Protein AF-A0A3S0GK99-F1 (afdb_monomer_lite)

Secondary structure (DSSP, 8-state):
---------------------------HHHHHHHHHHHB--SGGGHHHHHHHHSS---HHHHHHHHHHHHHTT-B-TT-

Sequence (79 aa):
MNRPLVLLCLLSLLAACGPSSPLPVLTPAQRAKYLDEIIERRPECTSFREQLKAGTQTRESLDAIFQSAIKAKCVEKEV

pLDDT: mean 76.89, std 17.99, range [43.72, 93.62]

Foldseek 3Di:
DDDDPPDDDDPDPPPDPDPPPPDPDQALLSLLVVLLVFFAPDPVRVVLNVVSVPPDDDPVRSVVSSVVSVVVVRGHPVD

Radius of gyration: 24.49 Å; chains: 1; bounding box: 41×76×33 Å

Structure (mmCIF, N/CA/C/O backbone):
data_AF-A0A3S0GK99-F1
#
_entry.id   AF-A0A3S0GK99-F1
#
loop_
_atom_site.group_PDB
_atom_site.id
_atom_site.type_symbol
_atom_site.label_atom_id
_atom_site.label_alt_id
_atom_site.label_comp_id
_atom_site.label_asym_id
_atom_site.label_entity_id
_atom_site.label_seq_id
_atom_site.pdbx_PDB_ins_code
_atom_site.Cartn_x
_atom_site.Cartn_y
_atom_site.Cartn_z
_atom_site.occupancy
_atom_site.B_iso_or_equiv
_atom_site.auth_seq_id
_atom_site.auth_c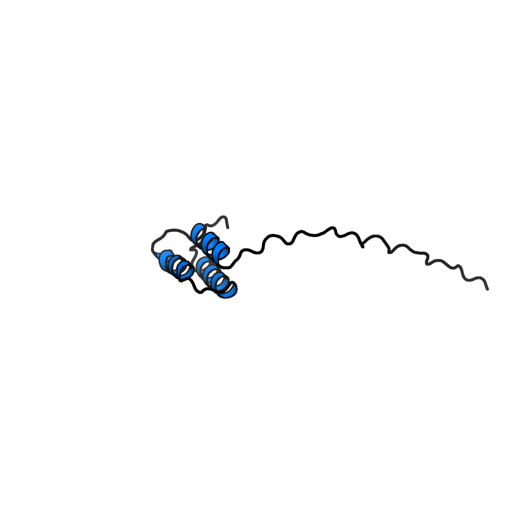omp_id
_atom_site.auth_asym_id
_atom_site.auth_atom_id
_atom_site.pdbx_PDB_model_num
ATOM 1 N N . MET A 1 1 ? 30.374 -66.235 -12.274 1.00 43.81 1 MET A N 1
ATOM 2 C CA . MET A 1 1 ? 30.557 -64.772 -12.162 1.00 43.81 1 MET A CA 1
ATOM 3 C C . MET A 1 1 ? 29.745 -64.109 -13.266 1.00 43.81 1 MET A C 1
ATOM 5 O O . MET A 1 1 ? 30.251 -63.965 -14.362 1.00 43.81 1 MET A O 1
ATOM 9 N N . ASN A 1 2 ? 28.482 -63.771 -12.993 1.00 43.72 2 ASN A N 1
ATOM 10 C CA . ASN A 1 2 ? 27.585 -63.088 -13.932 1.00 43.72 2 ASN A CA 1
ATOM 11 C C . ASN A 1 2 ? 26.993 -61.881 -13.193 1.00 43.72 2 ASN A C 1
ATOM 13 O O . ASN A 1 2 ? 26.259 -62.066 -12.225 1.00 43.72 2 ASN A O 1
ATOM 17 N N . ARG A 1 3 ? 27.367 -60.658 -13.588 1.00 51.94 3 ARG A N 1
ATOM 18 C CA . ARG A 1 3 ? 26.803 -59.409 -13.053 1.00 51.94 3 ARG A CA 1
ATOM 19 C C . ARG A 1 3 ? 25.628 -58.987 -13.942 1.00 51.94 3 ARG A C 1
ATOM 21 O O . ARG A 1 3 ? 25.872 -58.716 -15.116 1.00 51.94 3 ARG A O 1
ATOM 28 N N . PRO A 1 4 ? 24.388 -58.909 -13.434 1.00 49.34 4 PRO A N 1
ATOM 29 C CA . PRO A 1 4 ? 23.296 -58.339 -14.204 1.00 49.34 4 PRO A CA 1
ATOM 30 C C . PRO A 1 4 ? 23.432 -56.810 -14.227 1.00 49.34 4 PRO A C 1
ATOM 32 O O . PRO A 1 4 ? 23.340 -56.135 -13.203 1.00 49.34 4 PRO A O 1
ATOM 35 N N . LEU A 1 5 ? 23.683 -56.288 -15.427 1.00 54.19 5 LEU A N 1
ATOM 36 C CA . LE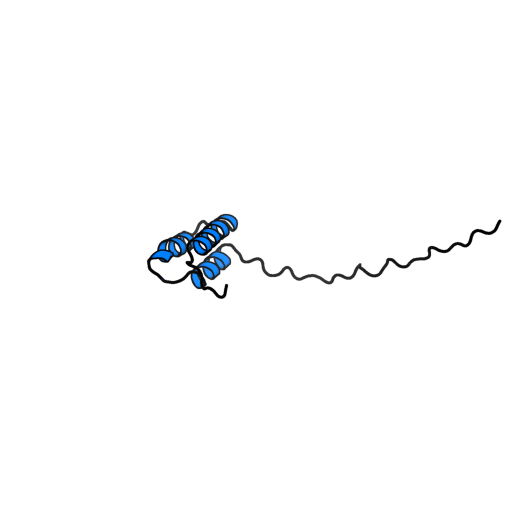U A 1 5 ? 23.487 -54.896 -15.826 1.00 54.19 5 LEU A CA 1
ATOM 37 C C . LEU A 1 5 ? 22.006 -54.533 -15.638 1.00 54.19 5 LEU A C 1
ATOM 39 O O . LEU A 1 5 ? 21.192 -54.739 -16.533 1.00 54.19 5 LEU A O 1
ATOM 43 N N . VAL A 1 6 ? 21.648 -54.007 -14.469 1.00 58.97 6 VAL A N 1
ATOM 44 C CA . VAL A 1 6 ? 20.337 -53.391 -14.227 1.00 58.97 6 VAL A CA 1
ATOM 45 C C . VAL A 1 6 ? 20.576 -52.004 -13.660 1.00 58.97 6 VAL A C 1
ATOM 47 O O . VAL A 1 6 ? 20.664 -51.827 -12.453 1.00 58.97 6 VAL A O 1
ATOM 50 N N . LEU A 1 7 ? 20.728 -51.023 -14.545 1.0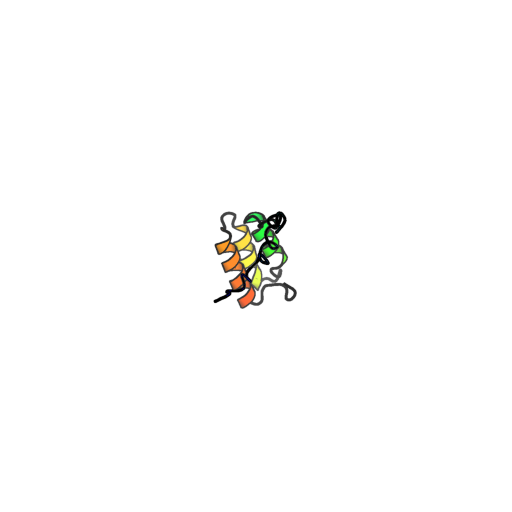0 52.59 7 LEU A N 1
ATOM 51 C CA . LEU A 1 7 ? 20.503 -49.610 -14.227 1.00 52.59 7 LEU A CA 1
ATOM 52 C C . LEU A 1 7 ? 20.347 -48.824 -15.536 1.00 52.59 7 LEU A C 1
ATOM 54 O O . LEU A 1 7 ? 21.111 -47.924 -15.870 1.00 52.59 7 LEU A O 1
ATOM 58 N N . LEU A 1 8 ? 19.356 -49.246 -16.324 1.00 53.59 8 LEU A N 1
ATOM 59 C CA . LEU A 1 8 ? 18.923 -48.580 -17.546 1.00 53.59 8 LEU A CA 1
ATOM 60 C C . LEU A 1 8 ? 17.884 -47.503 -17.200 1.00 53.59 8 LEU A C 1
ATOM 62 O O . LEU A 1 8 ? 16.758 -47.804 -16.819 1.00 53.59 8 LEU A O 1
ATOM 66 N N . CYS A 1 9 ? 18.323 -46.251 -17.339 1.00 49.31 9 CYS A N 1
ATOM 67 C CA . CYS A 1 9 ? 17.586 -45.118 -17.909 1.00 49.31 9 CYS A CA 1
ATOM 68 C C . CYS A 1 9 ? 16.105 -44.940 -17.525 1.00 49.31 9 CYS A C 1
ATOM 70 O O . CYS A 1 9 ? 15.220 -45.175 -18.342 1.00 49.31 9 CYS A O 1
ATOM 72 N N . LEU A 1 10 ? 15.838 -44.388 -16.338 1.00 53.44 10 LEU A N 1
ATOM 73 C CA . LEU A 1 10 ? 14.504 -43.899 -15.950 1.00 53.44 10 LEU A CA 1
ATOM 74 C C . LEU A 1 10 ? 14.559 -42.520 -15.262 1.00 53.44 10 LEU A C 1
ATOM 76 O O . LEU A 1 10 ? 13.902 -42.286 -14.257 1.00 53.44 10 LEU A O 1
ATOM 80 N N . LEU A 1 11 ? 15.355 -41.585 -15.796 1.00 50.53 11 LEU A N 1
ATOM 81 C CA . LEU A 1 11 ? 15.409 -40.188 -15.323 1.00 50.53 11 LEU A CA 1
ATOM 82 C C . LEU A 1 11 ? 15.573 -39.194 -16.485 1.00 50.53 11 LEU A C 1
ATOM 84 O O . LEU A 1 11 ? 16.486 -38.374 -16.521 1.00 50.53 11 LEU A O 1
ATOM 88 N N . SER A 1 12 ? 14.684 -39.259 -17.474 1.00 48.50 12 SER A N 1
ATOM 89 C CA . SER A 1 12 ? 14.646 -38.278 -18.572 1.00 48.50 12 SER A CA 1
ATOM 90 C C . SER A 1 12 ? 13.222 -37.797 -18.840 1.00 48.50 12 SER A C 1
ATOM 92 O O . SER A 1 12 ? 12.747 -37.836 -19.967 1.00 48.50 12 SER A O 1
ATOM 94 N N . LEU A 1 13 ? 12.519 -37.372 -17.784 1.00 52.84 13 LEU A N 1
ATOM 95 C CA . LEU A 1 13 ? 11.121 -36.921 -17.865 1.00 52.84 13 LEU A CA 1
ATOM 96 C C . LEU A 1 13 ? 10.826 -35.629 -17.080 1.00 52.84 13 LEU A C 1
ATOM 98 O O . LEU A 1 13 ? 9.694 -35.409 -16.674 1.00 52.84 13 LEU A O 1
ATOM 102 N N . LEU A 1 14 ? 11.815 -34.745 -16.885 1.00 52.19 14 LEU A N 1
ATOM 103 C CA . LEU A 1 14 ? 11.580 -33.415 -16.287 1.00 52.19 14 LEU A CA 1
ATOM 104 C C . LEU A 1 14 ? 12.283 -32.252 -17.012 1.00 52.19 14 LEU A C 1
ATOM 106 O O . LEU A 1 14 ? 12.582 -31.227 -16.411 1.00 52.19 14 LEU A O 1
ATOM 110 N N . ALA A 1 15 ? 12.512 -32.364 -18.321 1.00 52.94 15 ALA A N 1
ATOM 111 C CA . ALA A 1 15 ? 12.986 -31.243 -19.140 1.00 52.94 15 ALA A CA 1
ATOM 112 C C . ALA A 1 15 ? 11.897 -30.762 -20.113 1.00 52.94 15 ALA A C 1
ATOM 114 O O . ALA A 1 15 ? 12.105 -30.689 -21.317 1.00 52.94 15 ALA A O 1
ATOM 115 N N . ALA A 1 16 ? 10.711 -30.470 -19.582 1.00 51.00 16 ALA A N 1
ATOM 116 C CA . ALA A 1 16 ? 9.674 -29.716 -20.286 1.00 51.00 16 ALA A CA 1
ATOM 117 C C . ALA A 1 16 ? 8.839 -28.906 -19.280 1.00 51.00 16 ALA A C 1
ATOM 119 O O . ALA A 1 16 ? 7.613 -28.957 -19.275 1.00 51.00 16 ALA A O 1
ATOM 120 N N . CYS A 1 17 ? 9.509 -28.150 -18.402 1.00 55.38 17 CYS A N 1
ATOM 121 C CA . CYS A 1 17 ? 8.881 -26.954 -17.851 1.00 55.38 17 CYS A CA 1
ATOM 122 C C . CYS A 1 17 ? 8.748 -25.976 -19.017 1.00 55.38 17 CYS A C 1
ATOM 124 O O . CYS A 1 17 ? 9.747 -25.437 -19.496 1.00 55.38 17 CYS A O 1
ATOM 126 N N . GLY A 1 18 ? 7.521 -25.823 -19.519 1.00 48.09 18 GLY A N 1
ATOM 127 C CA . GLY A 1 18 ? 7.179 -24.800 -20.500 1.00 48.09 18 GLY A CA 1
ATOM 128 C C . GLY A 1 18 ? 7.603 -23.411 -20.015 1.00 48.09 18 GLY A C 1
ATOM 129 O O . GLY A 1 18 ? 7.928 -23.245 -18.837 1.00 48.09 18 GLY A O 1
ATOM 130 N N . PRO A 1 19 ? 7.625 -22.402 -20.900 1.00 47.81 19 PRO A N 1
ATOM 131 C CA . PRO A 1 19 ? 7.931 -21.046 -20.490 1.00 47.81 19 PRO A CA 1
ATOM 132 C C . PRO A 1 19 ? 6.881 -20.636 -19.461 1.00 47.81 19 PRO A C 1
ATOM 134 O O . PRO A 1 19 ? 5.740 -20.328 -19.800 1.00 47.81 19 PRO A O 1
ATOM 137 N N . SER A 1 20 ? 7.260 -20.673 -18.186 1.00 48.81 20 SER A N 1
ATOM 138 C CA . SER A 1 20 ? 6.577 -19.942 -17.138 1.00 48.81 20 SER A CA 1
ATOM 139 C C . SER A 1 20 ? 6.704 -18.490 -17.559 1.00 48.81 20 SER A C 1
ATOM 141 O O . SER A 1 20 ? 7.726 -17.861 -17.290 1.00 48.81 20 SER A O 1
ATOM 143 N N . SER A 1 21 ? 5.727 -17.989 -18.318 1.00 52.38 21 SER A N 1
ATOM 144 C CA . SER A 1 21 ? 5.585 -16.565 -18.577 1.00 52.38 21 SER A CA 1
ATOM 145 C C . SER A 1 21 ? 5.782 -15.883 -17.230 1.00 52.38 21 SER A C 1
ATOM 147 O O . SER A 1 21 ? 5.020 -16.195 -16.307 1.00 52.38 21 SER A O 1
ATOM 149 N N . PRO A 1 22 ? 6.836 -15.065 -17.048 1.00 56.50 22 PRO A N 1
ATOM 150 C CA . PRO A 1 22 ? 7.052 -14.416 -15.773 1.00 56.50 22 PRO A CA 1
ATOM 151 C C . PRO A 1 22 ? 5.783 -13.623 -15.499 1.00 56.50 22 PRO A C 1
ATOM 153 O O . PRO A 1 22 ? 5.409 -12.756 -16.293 1.00 56.50 22 PRO A O 1
ATOM 156 N N . LEU A 1 23 ? 5.071 -13.990 -14.427 1.00 55.84 23 LEU A N 1
ATOM 157 C CA . LEU A 1 23 ? 3.934 -13.214 -13.952 1.00 55.84 23 LEU A CA 1
ATOM 158 C C . LEU A 1 23 ? 4.387 -11.752 -13.918 1.00 55.84 23 LEU A C 1
ATOM 160 O O . LEU A 1 23 ? 5.498 -11.492 -13.442 1.00 55.84 23 LEU A O 1
ATOM 164 N N . PRO A 1 24 ? 3.597 -10.817 -14.468 1.00 61.44 24 PRO A N 1
ATOM 165 C CA . PRO A 1 24 ? 4.033 -9.441 -14.600 1.00 61.44 24 PRO A CA 1
ATOM 166 C C . PRO A 1 24 ? 4.388 -8.912 -13.213 1.00 61.44 24 PRO A C 1
ATOM 168 O O . PRO A 1 24 ? 3.534 -8.754 -12.341 1.00 61.44 24 PRO A O 1
ATOM 171 N N . VAL A 1 25 ? 5.681 -8.683 -12.994 1.00 72.31 25 VAL A N 1
ATOM 172 C CA . VAL A 1 25 ? 6.166 -8.067 -11.769 1.00 72.31 25 VAL A CA 1
ATOM 173 C C . VAL A 1 25 ? 5.671 -6.630 -11.797 1.00 72.31 25 VAL A C 1
ATOM 175 O O . VAL A 1 25 ? 6.078 -5.858 -12.665 1.00 72.31 25 VAL A O 1
ATOM 178 N N . LEU A 1 26 ? 4.772 -6.284 -10.871 1.00 77.06 26 LEU A N 1
ATOM 179 C CA . LEU A 1 26 ? 4.251 -4.924 -10.760 1.00 77.06 26 LEU A CA 1
ATOM 180 C C . LEU A 1 26 ? 5.422 -3.946 -10.657 1.00 77.06 26 LEU A C 1
ATOM 182 O O . LEU A 1 26 ? 6.292 -4.077 -9.789 1.00 77.06 26 LEU A O 1
ATOM 186 N N . THR A 1 27 ? 5.426 -2.951 -11.539 1.00 87.62 27 THR A N 1
ATOM 187 C CA . THR A 1 27 ? 6.349 -1.821 -11.427 1.00 87.62 27 THR A CA 1
ATOM 188 C C . THR A 1 27 ? 6.091 -1.080 -10.108 1.00 87.62 27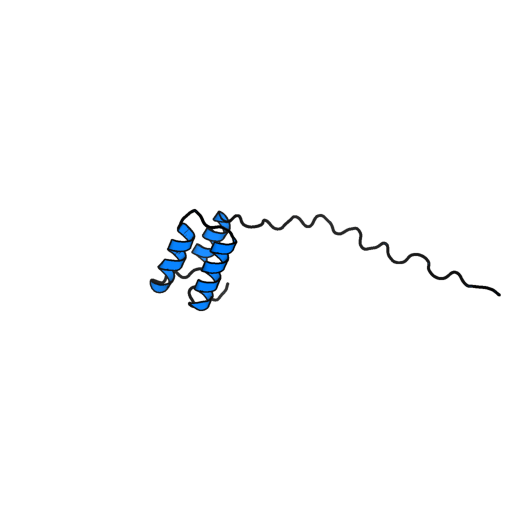 THR A C 1
ATOM 190 O O . THR A 1 27 ? 4.976 -1.148 -9.578 1.00 87.62 27 THR A O 1
ATOM 193 N N . PRO A 1 28 ? 7.066 -0.329 -9.564 1.00 87.19 28 PRO A N 1
ATOM 194 C CA . PRO A 1 28 ? 6.854 0.448 -8.341 1.00 87.19 28 PRO A CA 1
ATOM 195 C C . PRO A 1 28 ? 5.616 1.353 -8.413 1.00 87.19 28 PRO A C 1
ATOM 197 O O . PRO A 1 28 ? 4.840 1.411 -7.466 1.00 87.19 28 PRO A O 1
ATOM 200 N N . ALA A 1 29 ? 5.357 1.970 -9.569 1.00 86.81 29 ALA A N 1
ATOM 201 C CA . ALA A 1 29 ? 4.173 2.799 -9.784 1.00 86.81 29 ALA A CA 1
ATOM 202 C C . ALA A 1 29 ? 2.859 1.998 -9.720 1.00 86.81 29 ALA A C 1
ATOM 204 O O . ALA A 1 29 ? 1.910 2.411 -9.056 1.00 86.81 29 ALA A O 1
ATOM 205 N N . GLN A 1 30 ? 2.801 0.832 -10.373 1.00 88.94 30 GLN A N 1
ATOM 206 C CA . GLN A 1 30 ? 1.622 -0.041 -10.311 1.00 88.94 30 GLN A CA 1
ATOM 207 C C . GLN A 1 30 ? 1.386 -0.563 -8.894 1.00 88.94 30 GLN A C 1
ATOM 209 O O . GLN A 1 30 ? 0.246 -0.640 -8.444 1.00 88.94 30 GLN A O 1
ATOM 214 N N . ARG A 1 31 ? 2.465 -0.879 -8.174 1.00 89.25 31 ARG A N 1
ATOM 215 C CA . ARG A 1 31 ? 2.386 -1.320 -6.787 1.00 89.25 31 ARG A CA 1
ATOM 216 C C . ARG A 1 31 ? 1.900 -0.210 -5.864 1.00 89.25 31 ARG A C 1
ATOM 218 O O . ARG A 1 31 ? 1.012 -0.463 -5.066 1.00 89.25 31 ARG A O 1
ATOM 225 N N . ALA A 1 32 ? 2.428 1.005 -5.992 1.00 90.19 32 ALA A N 1
ATOM 226 C CA . ALA A 1 32 ? 1.963 2.153 -5.218 1.00 90.19 32 ALA A CA 1
ATOM 227 C C . ALA A 1 32 ? 0.465 2.408 -5.433 1.00 90.19 32 ALA A C 1
ATOM 229 O O . ALA A 1 32 ? -0.259 2.647 -4.471 1.00 90.19 32 ALA A O 1
ATOM 230 N N . LYS A 1 33 ? -0.010 2.277 -6.679 1.00 90.44 33 LYS A N 1
ATOM 231 C CA . LYS A 1 33 ? -1.436 2.384 -7.003 1.00 90.44 33 LYS A CA 1
ATOM 232 C C . LYS A 1 33 ? -2.266 1.281 -6.338 1.00 90.44 33 LYS A C 1
ATOM 234 O O . LYS A 1 33 ? -3.255 1.600 -5.695 1.00 90.44 33 LYS A O 1
ATOM 239 N N . TYR A 1 34 ? -1.841 0.021 -6.451 1.00 90.62 34 TYR A N 1
ATOM 240 C CA . TYR A 1 34 ? -2.512 -1.106 -5.792 1.00 90.62 34 TYR A CA 1
ATOM 241 C C . TYR A 1 34 ? -2.588 -0.908 -4.273 1.00 90.62 34 TYR A C 1
ATOM 243 O O . TYR A 1 34 ? -3.642 -1.082 -3.674 1.00 90.62 34 TYR A O 1
ATOM 251 N N . LEU A 1 35 ? -1.485 -0.475 -3.653 1.00 91.19 35 LEU A N 1
ATOM 252 C CA . LEU A 1 35 ? -1.437 -0.188 -2.222 1.00 91.19 35 LEU A CA 1
ATOM 253 C C . LEU A 1 35 ? -2.357 0.989 -1.826 1.00 91.19 35 LEU A C 1
ATOM 255 O O . LEU A 1 35 ? -2.967 0.933 -0.765 1.00 91.19 35 LEU A O 1
ATOM 259 N N . ASP A 1 36 ? -2.506 2.033 -2.656 1.00 91.38 36 ASP A N 1
ATOM 260 C CA . ASP A 1 36 ? -3.444 3.145 -2.383 1.00 91.38 36 ASP A CA 1
ATOM 261 C C . ASP A 1 36 ? -4.912 2.707 -2.462 1.00 91.38 36 ASP A C 1
ATOM 263 O O . ASP A 1 36 ? -5.757 3.326 -1.817 1.00 91.38 36 ASP A O 1
ATOM 267 N N . GLU A 1 37 ? -5.215 1.672 -3.254 1.00 91.00 37 GLU A N 1
ATOM 268 C CA . GLU A 1 37 ? -6.564 1.115 -3.398 1.00 91.00 37 GLU A CA 1
ATOM 269 C C . GLU A 1 37 ? -6.973 0.301 -2.165 1.00 91.00 37 GLU A C 1
ATOM 271 O O . GLU A 1 37 ? -8.087 0.487 -1.686 1.00 91.00 37 GLU A O 1
ATOM 276 N N . ILE A 1 38 ? -6.062 -0.512 -1.619 1.00 92.81 38 ILE A N 1
ATOM 277 C CA . ILE A 1 38 ? -6.334 -1.395 -0.470 1.00 92.81 38 ILE A CA 1
ATOM 278 C C . ILE A 1 38 ? -6.171 -0.734 0.904 1.00 92.81 38 ILE A C 1
ATOM 280 O O . ILE A 1 38 ? -6.607 -1.283 1.917 1.00 92.81 38 ILE A O 1
ATOM 284 N N . ILE A 1 39 ? -5.468 0.399 0.994 1.00 92.62 39 ILE A N 1
ATOM 285 C CA . ILE A 1 39 ? -5.357 1.138 2.255 1.00 92.62 39 ILE A CA 1
ATOM 286 C C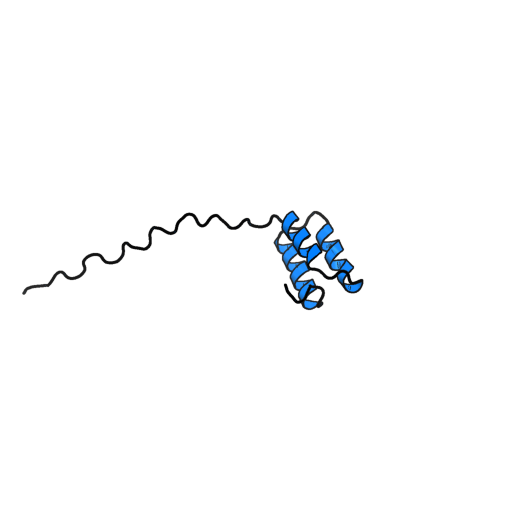 . ILE A 1 39 ? -6.669 1.876 2.497 1.00 92.62 39 ILE A C 1
ATOM 288 O O . IL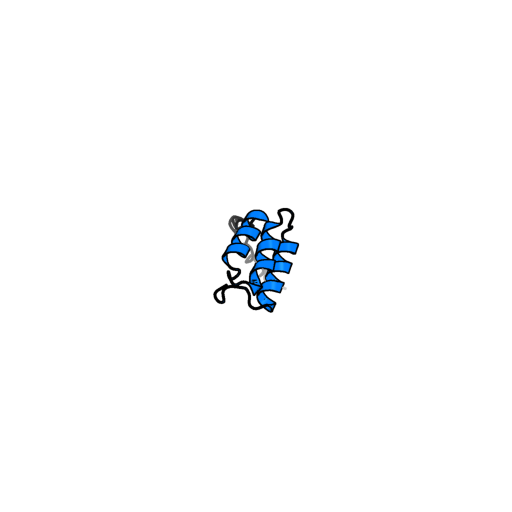E A 1 39 ? -7.145 2.648 1.662 1.00 92.62 39 ILE A O 1
ATOM 292 N N . GLU A 1 40 ? -7.238 1.672 3.682 1.00 92.12 40 GLU A N 1
ATOM 293 C CA . GLU A 1 40 ? -8.524 2.246 4.045 1.00 92.12 40 GLU A CA 1
ATOM 294 C C . GLU A 1 40 ? -8.503 3.781 3.978 1.00 92.12 40 GLU A C 1
ATOM 296 O O . GLU A 1 40 ? -7.521 4.447 4.311 1.00 92.12 40 GLU A O 1
ATOM 301 N N . ARG A 1 41 ? -9.632 4.384 3.594 1.00 90.25 41 ARG A N 1
ATOM 302 C CA . ARG A 1 41 ? -9.757 5.845 3.424 1.00 90.25 41 ARG A CA 1
ATOM 303 C C . ARG A 1 41 ? -10.072 6.599 4.721 1.00 90.25 41 ARG A C 1
ATOM 305 O O . ARG A 1 41 ? -10.588 7.714 4.670 1.00 90.25 41 ARG A O 1
ATOM 312 N N . ARG A 1 42 ? -9.794 5.995 5.877 1.00 90.75 42 ARG A N 1
ATOM 313 C CA . ARG A 1 42 ? -10.011 6.621 7.185 1.00 90.75 42 ARG A CA 1
ATOM 314 C C . ARG A 1 42 ? -8.940 7.690 7.461 1.00 90.75 42 ARG A C 1
ATOM 316 O O . ARG A 1 42 ? -7.810 7.534 6.989 1.00 90.75 42 ARG A O 1
ATOM 323 N N . PRO A 1 43 ? -9.251 8.761 8.219 1.00 91.31 43 PRO A N 1
ATOM 324 C CA . PRO A 1 43 ? -8.303 9.840 8.502 1.00 91.31 43 PRO A CA 1
ATOM 325 C C . PRO A 1 43 ? -6.964 9.339 9.055 1.00 91.31 43 PRO A C 1
ATOM 327 O O . PRO A 1 43 ? -5.914 9.800 8.610 1.00 91.31 43 PRO A O 1
ATOM 330 N N . GLU A 1 44 ? -6.991 8.338 9.938 1.00 91.88 44 GLU A N 1
ATOM 331 C CA . GLU A 1 44 ? -5.812 7.724 10.555 1.00 91.88 44 GLU A CA 1
ATOM 332 C C . GLU A 1 44 ? -4.887 6.987 9.570 1.00 91.88 44 GLU A C 1
ATOM 334 O O . GLU A 1 44 ? -3.707 6.807 9.863 1.00 91.88 44 GLU A O 1
ATOM 339 N N . CYS A 1 45 ? -5.390 6.599 8.395 1.00 93.50 45 CYS A N 1
ATOM 340 C CA . CYS A 1 45 ? -4.634 5.878 7.369 1.00 93.50 45 CYS A CA 1
ATOM 341 C C . CYS A 1 45 ? -4.144 6.794 6.231 1.00 93.50 45 CYS A C 1
ATOM 343 O O . CYS A 1 45 ? -3.388 6.360 5.358 1.00 93.50 45 CYS A O 1
ATOM 345 N N . THR A 1 46 ? -4.537 8.075 6.246 1.00 93.06 46 THR A N 1
ATOM 346 C CA . THR A 1 46 ? -4.194 9.071 5.212 1.00 93.06 46 THR A CA 1
ATOM 347 C C . THR A 1 46 ? -2.687 9.211 5.026 1.00 93.06 46 THR A C 1
ATOM 349 O O . THR A 1 46 ? -2.211 9.259 3.894 1.00 93.06 46 THR A O 1
ATOM 352 N N . SER A 1 47 ? -1.925 9.191 6.123 1.00 93.38 47 SER A N 1
ATOM 353 C CA . SER A 1 47 ? -0.467 9.335 6.094 1.00 93.38 47 SER A CA 1
ATOM 354 C C . SER A 1 47 ? 0.221 8.230 5.288 1.00 93.38 47 SER A C 1
ATOM 356 O O . SER A 1 47 ? 1.225 8.493 4.627 1.00 93.38 47 SER A O 1
ATOM 358 N N . PHE A 1 48 ? -0.303 6.999 5.291 1.00 93.19 48 PHE A N 1
ATOM 359 C CA . PHE A 1 48 ? 0.243 5.912 4.476 1.00 93.19 48 PHE A CA 1
ATOM 360 C C . PHE A 1 48 ? -0.043 6.136 2.989 1.00 93.19 48 PHE A C 1
ATOM 362 O O . PHE A 1 48 ? 0.832 5.926 2.155 1.00 93.19 48 PHE A O 1
ATOM 369 N N . ARG A 1 49 ? -1.233 6.637 2.647 1.00 91.06 49 ARG A N 1
ATOM 370 C CA . ARG A 1 49 ? -1.616 6.955 1.262 1.00 91.06 49 ARG A CA 1
ATOM 371 C C . ARG A 1 49 ? -0.815 8.116 0.679 1.00 91.06 49 ARG A C 1
ATOM 373 O O . ARG A 1 49 ? -0.428 8.082 -0.487 1.00 91.06 49 ARG A O 1
ATOM 380 N N . GLU A 1 50 ? -0.549 9.140 1.483 1.00 92.00 50 GLU A N 1
ATOM 381 C CA . GLU A 1 50 ? 0.329 10.248 1.096 1.00 92.00 50 GLU A CA 1
ATOM 382 C C . GLU A 1 50 ? 1.760 9.768 0.879 1.00 92.00 50 GLU A C 1
ATOM 384 O O . GLU A 1 50 ? 2.371 10.116 -0.133 1.00 92.00 50 GLU A O 1
ATOM 389 N N . GLN A 1 51 ? 2.256 8.900 1.769 1.00 90.25 51 GLN A N 1
ATOM 390 C CA . GLN A 1 51 ? 3.554 8.263 1.588 1.00 90.25 51 GLN A CA 1
ATOM 391 C C . GLN A 1 51 ? 3.605 7.535 0.251 1.00 90.25 51 GLN A C 1
ATOM 393 O O . GLN A 1 51 ? 4.485 7.864 -0.527 1.00 90.25 51 GLN A O 1
ATOM 398 N N . LEU A 1 52 ? 2.629 6.687 -0.102 1.00 89.62 52 LEU A N 1
ATOM 399 C CA . LEU A 1 52 ? 2.580 5.986 -1.400 1.00 89.62 52 LEU A CA 1
ATOM 400 C C . LEU A 1 52 ? 2.597 6.918 -2.629 1.00 89.62 52 LEU A C 1
ATOM 402 O O . LEU A 1 52 ? 3.076 6.525 -3.692 1.00 89.62 52 LEU A O 1
ATOM 406 N N . LYS A 1 53 ? 2.124 8.163 -2.498 1.00 86.81 53 LYS A N 1
ATOM 407 C CA . LYS A 1 53 ? 2.051 9.152 -3.591 1.00 86.81 53 LYS A CA 1
ATOM 408 C C . LYS A 1 53 ? 3.300 10.018 -3.741 1.00 86.81 53 LYS A C 1
ATOM 410 O O . LYS A 1 53 ? 3.394 10.751 -4.721 1.00 86.81 53 LYS A O 1
ATOM 415 N N . ALA A 1 54 ? 4.281 9.905 -2.844 1.00 85.56 54 ALA A N 1
ATOM 416 C CA . ALA A 1 54 ? 5.483 10.746 -2.832 1.00 85.56 54 ALA A CA 1
ATOM 417 C C . ALA A 1 54 ? 6.428 10.583 -4.055 1.00 85.56 54 ALA A C 1
ATOM 419 O O . ALA A 1 54 ? 7.447 11.259 -4.139 1.00 85.56 54 ALA A O 1
ATOM 420 N N . GLY A 1 55 ? 6.110 9.722 -5.031 1.00 67.81 55 GLY A N 1
ATOM 421 C CA . GLY A 1 55 ? 6.692 9.760 -6.384 1.00 67.81 55 GLY A CA 1
ATOM 422 C C . GLY A 1 55 ? 8.112 9.204 -6.564 1.00 67.81 55 GLY A C 1
ATOM 423 O O . GLY A 1 55 ? 8.552 9.060 -7.700 1.00 67.81 55 GLY A O 1
ATOM 424 N N . THR A 1 56 ? 8.820 8.839 -5.493 1.00 71.38 56 THR A N 1
ATOM 425 C CA . THR A 1 56 ? 10.231 8.381 -5.544 1.00 71.38 56 THR A CA 1
ATOM 426 C C . THR A 1 56 ? 10.489 7.046 -4.840 1.00 71.38 56 THR A C 1
ATOM 428 O O . THR A 1 56 ? 11.622 6.714 -4.496 1.00 71.38 56 THR A O 1
ATOM 431 N N . GLN A 1 57 ? 9.447 6.250 -4.622 1.00 82.50 57 GLN A N 1
ATOM 432 C CA . GLN A 1 57 ? 9.552 5.019 -3.843 1.00 82.50 57 GLN A CA 1
ATOM 433 C C . GLN A 1 57 ? 10.059 3.826 -4.650 1.00 82.50 57 GLN A C 1
ATOM 435 O O . GLN A 1 57 ? 9.565 3.515 -5.735 1.00 82.50 57 GLN A O 1
ATOM 440 N N . THR A 1 58 ? 11.011 3.106 -4.060 1.00 87.75 58 THR A N 1
ATOM 441 C CA . THR A 1 58 ? 11.420 1.778 -4.514 1.00 87.75 58 THR A CA 1
ATOM 442 C C . THR A 1 58 ? 10.405 0.725 -4.078 1.00 87.75 58 THR A C 1
ATOM 444 O O . THR A 1 58 ? 9.586 0.941 -3.178 1.00 87.75 58 THR A O 1
ATOM 447 N N . ARG A 1 59 ? 10.491 -0.463 -4.679 1.00 86.44 59 ARG A N 1
ATOM 448 C CA . ARG A 1 59 ? 9.650 -1.603 -4.310 1.00 86.44 59 ARG A CA 1
ATOM 449 C C . ARG A 1 59 ? 9.753 -1.947 -2.817 1.00 86.44 59 ARG A C 1
ATOM 451 O O . ARG A 1 59 ? 8.722 -2.236 -2.216 1.00 86.44 59 ARG A O 1
ATOM 458 N N . GLU A 1 60 ? 10.952 -1.897 -2.237 1.00 89.06 60 GLU A N 1
ATOM 459 C CA . GLU A 1 60 ? 11.177 -2.193 -0.817 1.00 89.06 60 GLU A CA 1
ATOM 460 C C . GLU A 1 60 ? 10.531 -1.144 0.092 1.00 89.06 60 GLU A C 1
ATOM 462 O O . GLU A 1 60 ? 9.952 -1.485 1.121 1.00 89.06 60 GLU A O 1
ATOM 467 N N . SER A 1 61 ? 10.584 0.134 -0.295 1.00 91.75 61 SER A N 1
ATOM 468 C CA . SER A 1 61 ? 9.952 1.202 0.488 1.00 91.75 61 SER A CA 1
ATOM 469 C C . SER A 1 61 ? 8.422 1.081 0.506 1.00 91.75 61 SER A C 1
ATOM 471 O O . SER A 1 61 ? 7.809 1.218 1.564 1.00 91.75 61 SER A O 1
ATOM 473 N N . LEU A 1 62 ? 7.815 0.709 -0.627 1.00 91.25 62 LEU A N 1
ATOM 474 C CA . LEU A 1 62 ? 6.382 0.410 -0.725 1.00 91.25 62 LEU A CA 1
ATOM 475 C C . LEU A 1 62 ? 5.987 -0.778 0.163 1.00 91.25 62 LEU A C 1
ATOM 477 O O . LEU A 1 62 ? 4.953 -0.734 0.828 1.00 91.25 62 LEU A O 1
ATOM 481 N N . ASP A 1 63 ? 6.828 -1.815 0.221 1.00 91.19 63 ASP A N 1
ATOM 482 C CA . ASP A 1 63 ? 6.633 -2.952 1.129 1.00 91.19 63 ASP A CA 1
ATOM 483 C C . ASP A 1 63 ? 6.690 -2.542 2.600 1.00 91.19 63 ASP A C 1
ATOM 485 O O . ASP A 1 63 ? 5.854 -2.972 3.396 1.00 91.19 63 ASP A O 1
ATOM 489 N N . ALA A 1 64 ? 7.643 -1.689 2.970 1.00 93.25 64 ALA A N 1
ATOM 490 C CA . ALA A 1 64 ? 7.769 -1.203 4.339 1.00 93.25 64 ALA A CA 1
ATOM 491 C C . ALA A 1 64 ? 6.540 -0.384 4.778 1.00 93.25 64 ALA A C 1
ATOM 493 O O . ALA A 1 64 ? 6.048 -0.553 5.901 1.00 93.25 64 ALA A O 1
ATOM 494 N N . ILE A 1 65 ? 6.007 0.460 3.888 1.00 92.56 65 ILE A N 1
ATOM 495 C CA . ILE A 1 65 ? 4.776 1.228 4.131 1.00 92.56 65 ILE A CA 1
ATOM 496 C C . ILE A 1 65 ? 3.588 0.283 4.296 1.00 92.56 65 ILE A C 1
ATOM 498 O O . ILE A 1 65 ? 2.837 0.410 5.262 1.00 92.56 65 ILE A O 1
ATOM 502 N N . PHE A 1 66 ? 3.455 -0.709 3.414 1.00 92.38 66 PHE A N 1
ATOM 503 C CA . PHE A 1 66 ? 2.379 -1.692 3.490 1.00 92.38 66 PHE A CA 1
ATOM 504 C C . PHE A 1 66 ? 2.406 -2.493 4.798 1.00 92.38 66 PHE A C 1
ATOM 506 O O . PHE A 1 66 ? 1.396 -2.591 5.492 1.00 92.38 66 PHE A O 1
ATOM 513 N N . GLN A 1 67 ? 3.574 -2.996 5.200 1.00 93.31 67 GLN A N 1
ATOM 514 C CA . GLN A 1 67 ? 3.739 -3.703 6.475 1.00 93.31 67 GLN A CA 1
ATOM 515 C C . GLN A 1 67 ? 3.399 -2.819 7.681 1.00 93.31 67 GLN A C 1
ATOM 517 O O . GLN A 1 67 ? 2.848 -3.295 8.676 1.00 93.31 67 GLN A O 1
ATOM 522 N N . SER A 1 68 ? 3.697 -1.522 7.597 1.00 93.44 68 SER A N 1
ATOM 523 C CA . SER A 1 68 ? 3.322 -0.552 8.629 1.00 93.44 68 SER A CA 1
ATOM 524 C C . SER A 1 68 ? 1.806 -0.325 8.668 1.00 93.44 68 SER A C 1
ATOM 526 O O . SER A 1 68 ? 1.224 -0.316 9.754 1.00 93.44 68 SER A O 1
ATOM 528 N N . ALA A 1 69 ? 1.150 -0.244 7.506 1.00 92.56 69 ALA A N 1
ATOM 529 C CA . ALA A 1 69 ? -0.303 -0.141 7.395 1.00 92.56 69 ALA A CA 1
ATOM 530 C C . ALA A 1 69 ? -1.023 -1.393 7.936 1.00 92.56 69 ALA A C 1
ATOM 532 O O . ALA A 1 69 ? -2.017 -1.255 8.649 1.00 92.56 69 ALA A O 1
ATOM 533 N N . ILE A 1 70 ? -0.495 -2.605 7.699 1.00 93.62 70 ILE A N 1
ATOM 534 C CA . ILE A 1 70 ? -1.015 -3.856 8.291 1.00 93.62 70 ILE A CA 1
ATOM 535 C C . ILE A 1 70 ? -0.968 -3.790 9.817 1.00 93.62 70 ILE A C 1
ATOM 537 O O . ILE A 1 70 ? -1.975 -4.030 10.485 1.00 93.62 70 ILE A O 1
ATOM 541 N N . LYS A 1 71 ? 0.187 -3.428 10.388 1.00 93.06 71 LYS A N 1
ATOM 542 C CA . LYS A 1 71 ? 0.358 -3.317 11.847 1.00 93.06 71 LYS A CA 1
ATOM 543 C C . LYS A 1 71 ? -0.590 -2.285 12.459 1.00 93.06 71 LYS A C 1
ATOM 545 O O . LYS A 1 71 ? -1.109 -2.506 13.550 1.00 93.06 71 LYS A O 1
ATOM 550 N N . ALA A 1 72 ? -0.843 -1.195 11.737 1.00 92.19 72 ALA A N 1
ATOM 551 C CA . ALA A 1 72 ? -1.790 -0.155 12.118 1.00 92.19 72 ALA A CA 1
ATOM 552 C C . ALA A 1 72 ? -3.266 -0.525 11.860 1.00 92.19 72 ALA A C 1
ATOM 554 O O . ALA A 1 72 ? -4.147 0.249 12.225 1.00 92.19 72 ALA A O 1
ATOM 555 N N . LYS A 1 73 ? -3.554 -1.696 11.267 1.00 92.19 73 LYS A N 1
ATOM 556 C CA . LYS A 1 73 ? -4.903 -2.127 10.851 1.00 92.19 73 LYS A CA 1
ATOM 557 C C . LYS A 1 73 ? -5.573 -1.114 9.914 1.00 92.19 73 LYS A C 1
ATOM 559 O O . LYS A 1 73 ? -6.745 -0.780 10.083 1.00 92.19 73 LYS A O 1
ATOM 564 N N . CYS A 1 74 ? -4.790 -0.614 8.963 1.00 92.75 74 CYS A N 1
ATOM 565 C CA . CYS A 1 74 ? -5.163 0.398 7.977 1.00 92.75 74 CYS A CA 1
ATOM 566 C C . CYS A 1 74 ? -5.359 -0.172 6.565 1.00 92.75 74 CYS A C 1
ATOM 568 O O . CYS A 1 74 ? -5.382 0.580 5.596 1.00 92.75 74 CYS A O 1
ATOM 570 N N . VAL A 1 75 ? -5.464 -1.489 6.436 1.00 91.75 75 VAL A N 1
ATOM 571 C CA . VAL A 1 75 ? -5.649 -2.185 5.161 1.00 91.75 75 VAL A CA 1
ATOM 572 C C . VAL A 1 75 ? -7.005 -2.865 5.179 1.00 91.75 75 VAL A C 1
ATOM 574 O O . VAL A 1 75 ? -7.421 -3.358 6.231 1.00 91.75 75 VAL A O 1
ATOM 577 N N . GLU A 1 76 ? -7.666 -2.920 4.027 1.00 84.12 76 GLU A N 1
ATOM 578 C CA . GLU A 1 76 ? -8.871 -3.722 3.858 1.00 84.12 76 GLU A CA 1
ATOM 579 C C . GLU A 1 76 ? -8.617 -5.167 4.316 1.00 84.12 76 GLU A C 1
ATOM 581 O O . GLU A 1 76 ? -7.610 -5.787 3.979 1.00 84.12 76 GLU A O 1
ATOM 586 N N . LYS A 1 77 ? -9.526 -5.703 5.137 1.00 66.56 77 LYS A N 1
ATOM 587 C CA . LYS A 1 77 ? -9.347 -6.998 5.821 1.00 66.56 77 LYS A CA 1
ATOM 588 C C . LYS A 1 77 ? -9.336 -8.210 4.882 1.00 66.56 77 LYS A C 1
ATOM 590 O O . LYS A 1 77 ? -8.999 -9.298 5.337 1.00 66.56 77 LYS A O 1
ATOM 595 N N . GLU A 1 78 ? -9.760 -8.036 3.632 1.00 61.12 78 GLU A N 1
ATOM 596 C CA . GLU A 1 78 ? -9.834 -9.093 2.610 1.00 61.12 78 GLU A CA 1
ATOM 597 C C . GLU A 1 78 ? -8.537 -9.275 1.806 1.00 61.12 78 GLU A C 1
ATOM 599 O O . GLU A 1 78 ? -8.488 -10.125 0.918 1.00 61.12 78 GLU A O 1
ATOM 604 N N . VAL A 1 79 ? -7.500 -8.488 2.105 1.00 61.25 79 VAL A N 1
ATOM 605 C CA . VAL A 1 79 ? -6.241 -8.444 1.345 1.00 61.25 79 VAL A CA 1
ATOM 606 C C . VAL A 1 79 ? -5.183 -9.382 1.911 1.00 61.25 79 VAL A C 1
ATOM 608 O O . VAL A 1 79 ? -5.034 -9.436 3.153 1.00 61.25 79 VAL A O 1
#